Protein AF-A0A8J3WMC4-F1 (afdb_monomer)

Solvent-accessible surface area (backbone atoms only — not compara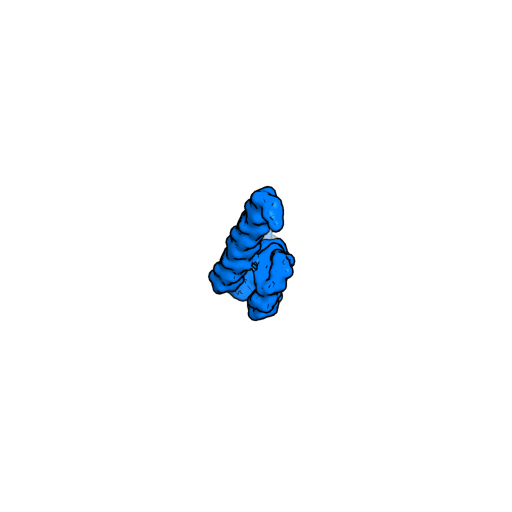ble to full-atom values): 5360 Å² total; per-residue (Å²): 131,55,74,68,55,51,52,51,52,52,52,51,52,53,50,50,52,49,42,35,50,52,37,52,52,48,58,68,72,49,54,62,76,32,29,60,63,65,60,75,65,52,62,68,40,39,69,41,81,81,58,17,18,54,47,39,70,71,63,30,58,34,83,52,71,73,67,76,64,72,72,72,73,73,77,74,77,56,76,73,61,62,65,73,70,57,81,81,131

Secondary structure (DSSP, 8-state):
--HHHHHHHHHHHHHHHHHHHHHHHHHHHS-GGGBSS-HHHHHHHHTSTTHHHHHIIIIIB-------------PPPPHHHHHHSSPP-

Sequence (89 aa):
MSPRQRGAVIALASIEFALTSAAAVDLWLRPQSGVRGHKALWWPVIFVQPVGPILYLLLGRHPGDTGTAPSPPAPEPAPAERRAVAPSP

Radius of gyration: 26.28 Å; Cα contacts (8 Å, |Δi|>4): 54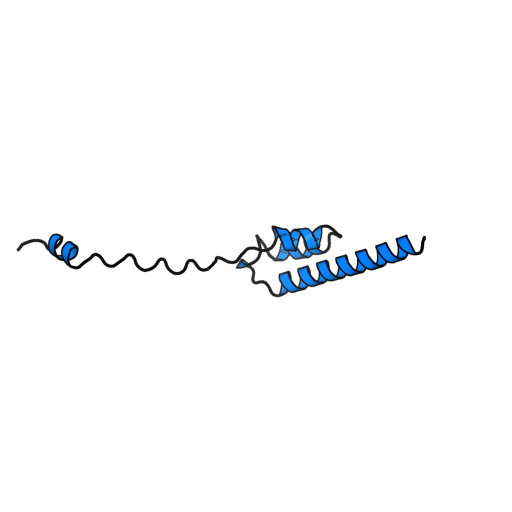; chains: 1; bounding box: 72×43×61 Å

Foldseek 3Di:
DDPVVVVVVVVVVVVQVVLLVVLVVCLVPDDCLQFDPGSVVLVVQSVPPPVNSVCCVVPGTDPRPPDPPPVPPDPDPPPVVVVVPDDDD

pLDDT: mean 83.92, std 12.62, range [53.88, 97.5]

Structure (mmCIF, N/CA/C/O backbone):
data_AF-A0A8J3WMC4-F1
#
_entry.id   AF-A0A8J3WMC4-F1
#
loop_
_atom_site.group_PDB
_atom_site.id
_atom_site.type_symbol
_atom_site.label_atom_id
_atom_site.label_alt_id
_atom_site.label_comp_id
_atom_site.label_asym_id
_atom_site.label_entity_id
_atom_site.label_seq_id
_atom_site.pdbx_PDB_ins_code
_atom_site.Cartn_x
_atom_site.Cartn_y
_atom_site.Cartn_z
_atom_site.occupancy
_atom_site.B_iso_or_equiv
_atom_site.auth_seq_id
_atom_site.auth_comp_id
_atom_site.auth_asym_id
_atom_site.auth_atom_id
_atom_site.pdbx_PDB_model_num
ATOM 1 N N . MET A 1 1 ? 18.286 -10.488 -22.241 1.00 61.50 1 MET A N 1
ATOM 2 C CA . MET A 1 1 ? 17.382 -9.349 -21.959 1.00 61.50 1 MET A CA 1
ATOM 3 C C . MET A 1 1 ? 17.921 -8.108 -22.634 1.00 61.50 1 MET A C 1
ATOM 5 O O . MET A 1 1 ? 19.114 -7.853 -22.521 1.00 61.50 1 MET A O 1
ATOM 9 N N . SER A 1 2 ? 17.071 -7.345 -23.319 1.00 92.31 2 SER A N 1
ATOM 10 C CA . SER A 1 2 ? 17.482 -6.039 -23.836 1.00 92.31 2 SER A CA 1
ATOM 11 C C . SER A 1 2 ? 17.678 -5.038 -22.684 1.00 92.31 2 SER A C 1
ATOM 13 O O . SER A 1 2 ? 17.032 -5.175 -21.639 1.00 92.31 2 SER A O 1
ATOM 15 N N . PRO A 1 3 ? 18.522 -4.003 -22.845 1.00 90.62 3 PRO A N 1
ATOM 16 C CA . PRO A 1 3 ? 18.691 -2.956 -21.834 1.00 90.62 3 PRO A CA 1
ATOM 17 C C . PRO A 1 3 ? 17.367 -2.301 -21.414 1.00 90.62 3 PRO A C 1
ATOM 19 O O . PRO A 1 3 ? 17.161 -2.024 -20.236 1.00 90.62 3 PRO A O 1
ATOM 22 N N . ARG A 1 4 ? 16.428 -2.139 -22.359 1.00 92.19 4 ARG A N 1
ATOM 23 C CA . ARG A 1 4 ? 15.077 -1.619 -22.091 1.00 92.19 4 ARG A CA 1
ATOM 24 C C . ARG A 1 4 ? 14.255 -2.554 -21.206 1.00 92.19 4 ARG A C 1
ATOM 26 O O . ARG A 1 4 ? 13.631 -2.093 -20.260 1.00 92.19 4 ARG A O 1
ATOM 33 N N . GLN A 1 5 ? 14.289 -3.860 -21.475 1.00 94.38 5 GLN A N 1
ATOM 34 C CA . GLN A 1 5 ? 13.604 -4.851 -20.636 1.00 94.38 5 GLN A CA 1
ATOM 35 C C . GLN A 1 5 ? 14.180 -4.878 -19.219 1.00 94.38 5 GLN A C 1
ATOM 37 O O . GLN A 1 5 ? 13.423 -4.908 -18.257 1.00 94.38 5 GLN A O 1
ATOM 42 N N . ARG A 1 6 ? 15.510 -4.803 -19.079 1.00 95.25 6 ARG A N 1
ATOM 43 C CA . ARG A 1 6 ? 16.159 -4.728 -17.763 1.00 95.25 6 ARG A CA 1
ATOM 44 C C . ARG A 1 6 ? 15.729 -3.478 -16.995 1.00 95.25 6 ARG A C 1
ATOM 46 O O . ARG A 1 6 ? 15.389 -3.584 -15.822 1.00 95.25 6 ARG A O 1
ATOM 53 N N . GLY A 1 7 ? 15.713 -2.318 -17.655 1.00 96.75 7 GLY A N 1
ATOM 54 C CA . GLY A 1 7 ? 15.247 -1.069 -17.050 1.00 96.75 7 GLY A CA 1
ATOM 55 C C . GLY A 1 7 ? 13.790 -1.150 -16.587 1.00 96.75 7 GLY A C 1
ATOM 56 O O . GLY A 1 7 ? 13.490 -0.767 -15.461 1.00 96.75 7 GLY A O 1
ATOM 57 N N . ALA A 1 8 ? 12.907 -1.721 -17.411 1.00 96.12 8 ALA A N 1
ATOM 58 C CA . ALA A 1 8 ? 11.499 -1.908 -17.063 1.00 96.12 8 ALA A CA 1
ATOM 59 C C . ALA A 1 8 ? 11.308 -2.834 -15.851 1.00 96.12 8 ALA A C 1
ATOM 61 O O . ALA A 1 8 ? 10.527 -2.518 -14.960 1.00 96.12 8 ALA A O 1
ATOM 62 N N . VAL A 1 9 ? 12.051 -3.945 -15.785 1.00 96.19 9 VAL A N 1
ATOM 63 C CA . VAL A 1 9 ? 12.003 -4.871 -14.642 1.00 96.19 9 VAL A CA 1
ATOM 64 C C . VAL A 1 9 ? 12.461 -4.184 -13.358 1.00 96.19 9 VAL A C 1
ATOM 66 O O . VAL A 1 9 ? 11.803 -4.325 -12.334 1.00 96.19 9 VAL A O 1
ATOM 69 N N . ILE A 1 10 ? 13.552 -3.413 -13.411 1.00 97.19 10 ILE A N 1
ATOM 70 C CA . ILE A 1 10 ? 14.047 -2.666 -12.246 1.00 97.19 10 ILE A CA 1
ATOM 71 C C . ILE A 1 10 ? 12.997 -1.653 -11.781 1.00 97.19 10 ILE A C 1
ATOM 73 O O . ILE A 1 10 ? 12.672 -1.621 -10.599 1.00 97.19 10 ILE A O 1
ATOM 77 N N . ALA A 1 11 ? 12.427 -0.874 -12.703 1.00 97.00 11 ALA A N 1
ATOM 78 C CA . ALA A 1 11 ? 11.408 0.116 -12.372 1.00 97.00 11 ALA A CA 1
ATOM 79 C C . ALA A 1 11 ? 10.164 -0.529 -11.740 1.00 97.00 11 ALA A C 1
ATOM 81 O O . ALA A 1 11 ? 9.697 -0.067 -10.700 1.00 97.00 11 ALA A O 1
ATOM 82 N N . LEU A 1 12 ? 9.661 -1.621 -12.325 1.00 95.00 12 LEU A N 1
ATOM 83 C CA . LEU A 1 12 ? 8.497 -2.332 -11.800 1.00 95.00 12 LEU A CA 1
ATOM 84 C C . LEU A 1 12 ? 8.779 -2.935 -10.419 1.00 95.00 12 LEU A C 1
ATOM 86 O O . LEU A 1 12 ? 7.956 -2.797 -9.521 1.00 95.00 12 LEU A O 1
ATOM 90 N N . ALA A 1 13 ? 9.956 -3.533 -10.223 1.00 95.00 13 ALA A N 1
ATOM 91 C CA . ALA A 1 13 ? 10.363 -4.066 -8.927 1.00 95.00 13 ALA A CA 1
ATOM 92 C C . ALA A 1 13 ? 10.464 -2.965 -7.859 1.00 95.00 13 ALA A C 1
ATOM 94 O O . ALA A 1 13 ? 10.023 -3.164 -6.730 1.00 95.00 13 ALA A O 1
ATOM 95 N N . SER A 1 14 ? 10.998 -1.788 -8.204 1.00 97.50 14 SER A N 1
ATOM 96 C CA . SER A 1 14 ? 11.051 -0.645 -7.287 1.00 97.50 14 SER A CA 1
ATOM 97 C C . SER A 1 14 ? 9.659 -0.128 -6.920 1.00 97.50 14 SER A C 1
ATOM 99 O O . SER A 1 14 ? 9.411 0.157 -5.749 1.00 97.50 14 SER A O 1
ATOM 101 N N . ILE A 1 15 ? 8.748 -0.034 -7.895 1.00 96.44 15 ILE A N 1
ATOM 102 C CA . ILE A 1 15 ? 7.352 0.363 -7.660 1.00 96.44 15 ILE A CA 1
ATOM 103 C C . ILE A 1 15 ? 6.671 -0.635 -6.725 1.00 96.44 15 ILE A C 1
ATOM 105 O O . ILE A 1 15 ? 6.077 -0.233 -5.729 1.00 96.44 15 ILE A O 1
ATOM 109 N N . GLU A 1 16 ? 6.791 -1.928 -7.010 1.00 94.12 16 GLU A N 1
ATOM 110 C CA . GLU A 1 16 ? 6.166 -2.979 -6.212 1.00 94.12 16 GLU A CA 1
ATOM 111 C C . GLU A 1 16 ? 6.704 -3.003 -4.776 1.00 94.12 16 GLU A C 1
ATOM 113 O O . GLU A 1 16 ? 5.943 -3.101 -3.810 1.00 94.12 16 GLU A O 1
ATOM 118 N N . PHE A 1 17 ? 8.019 -2.838 -4.618 1.00 95.75 17 PHE A N 1
ATOM 119 C CA . PHE A 1 17 ? 8.653 -2.757 -3.308 1.00 95.75 17 PHE A CA 1
ATOM 120 C C . PHE A 1 17 ? 8.144 -1.553 -2.506 1.00 95.75 17 PHE A C 1
ATOM 122 O O . PHE A 1 17 ? 7.844 -1.679 -1.316 1.00 95.75 17 PHE A O 1
ATOM 129 N N . ALA A 1 18 ? 7.995 -0.396 -3.158 1.00 96.31 18 ALA A N 1
ATOM 130 C CA . ALA A 1 18 ? 7.427 0.797 -2.543 1.00 96.31 18 ALA A CA 1
ATOM 131 C C . ALA A 1 18 ? 5.952 0.596 -2.159 1.00 96.31 18 ALA A C 1
ATOM 133 O O . ALA A 1 18 ? 5.572 0.931 -1.039 1.00 96.31 18 ALA A O 1
ATOM 134 N N . LEU A 1 19 ? 5.136 0.004 -3.038 1.00 94.62 19 LEU A N 1
ATOM 135 C CA . LEU A 1 19 ? 3.724 -0.296 -2.774 1.00 94.62 19 LEU A CA 1
ATOM 136 C C . LEU A 1 19 ? 3.557 -1.259 -1.599 1.00 94.62 19 LEU A C 1
ATOM 138 O O . LEU A 1 19 ? 2.766 -0.993 -0.696 1.00 94.62 19 LEU A O 1
ATOM 142 N N . THR A 1 20 ? 4.325 -2.347 -1.583 1.00 94.62 20 THR A N 1
ATOM 143 C CA . THR A 1 20 ? 4.285 -3.352 -0.515 1.00 94.62 20 THR A CA 1
ATOM 144 C C . THR A 1 20 ? 4.720 -2.747 0.816 1.00 94.62 20 THR A C 1
ATOM 146 O O . THR A 1 20 ? 4.042 -2.926 1.827 1.00 94.62 20 THR A O 1
ATOM 149 N N . SER A 1 21 ? 5.801 -1.962 0.818 1.00 96.31 21 SER A N 1
ATOM 150 C CA . SER A 1 21 ? 6.287 -1.279 2.022 1.00 96.31 21 SER A CA 1
ATOM 151 C C . SER A 1 21 ? 5.270 -0.262 2.542 1.00 96.31 21 SER A C 1
ATOM 153 O O . SER A 1 21 ? 4.972 -0.240 3.734 1.00 96.31 21 SER A O 1
ATOM 155 N N . ALA A 1 22 ? 4.683 0.545 1.653 1.00 94.94 22 ALA A N 1
ATOM 156 C CA . ALA A 1 22 ? 3.650 1.509 2.014 1.00 94.94 22 ALA A CA 1
ATOM 157 C C . ALA A 1 22 ? 2.398 0.819 2.574 1.00 94.94 22 ALA A C 1
ATOM 159 O O . ALA A 1 22 ? 1.866 1.260 3.590 1.00 94.94 22 ALA A O 1
ATOM 160 N N . ALA A 1 23 ? 1.955 -0.282 1.959 1.00 94.19 23 ALA A N 1
ATOM 161 C CA . ALA A 1 23 ? 0.825 -1.071 2.438 1.00 94.19 23 ALA A CA 1
ATOM 162 C C . ALA A 1 23 ? 1.102 -1.693 3.815 1.00 94.19 23 ALA A C 1
ATOM 164 O O . ALA A 1 23 ? 0.241 -1.632 4.689 1.00 94.19 23 ALA A O 1
ATOM 165 N N . ALA A 1 24 ? 2.303 -2.233 4.042 1.00 93.81 24 ALA A N 1
ATOM 166 C CA . ALA A 1 24 ? 2.695 -2.801 5.329 1.00 93.81 24 ALA A CA 1
ATOM 167 C C . ALA A 1 24 ? 2.760 -1.740 6.438 1.00 93.81 24 ALA A C 1
ATOM 169 O O . ALA A 1 24 ? 2.229 -1.960 7.525 1.00 93.81 24 ALA A O 1
ATOM 170 N N . VAL A 1 25 ? 3.368 -0.579 6.166 1.00 95.88 25 VAL A N 1
ATOM 171 C CA . VAL A 1 25 ? 3.451 0.538 7.123 1.00 95.88 25 VAL A CA 1
ATOM 172 C C . VAL A 1 25 ? 2.065 1.108 7.422 1.00 95.88 25 VAL A C 1
ATOM 174 O O . VAL A 1 25 ? 1.730 1.302 8.590 1.00 95.88 25 VAL A O 1
ATOM 177 N N . ASP A 1 26 ? 1.238 1.335 6.397 1.00 92.50 26 ASP A N 1
ATOM 178 C CA . ASP A 1 26 ? -0.136 1.807 6.583 1.00 92.50 26 ASP A CA 1
ATOM 179 C C . ASP A 1 26 ? -0.947 0.792 7.395 1.00 92.50 26 ASP A C 1
ATOM 181 O O . ASP A 1 26 ? -1.553 1.173 8.391 1.00 92.50 26 ASP A O 1
ATOM 185 N N . LEU A 1 27 ? -0.890 -0.502 7.062 1.00 91.44 27 LEU A N 1
ATOM 186 C CA . LEU A 1 27 ? -1.578 -1.545 7.822 1.00 91.44 27 LEU A CA 1
ATOM 187 C C . LEU A 1 27 ? -1.083 -1.611 9.266 1.00 91.44 27 LEU A C 1
ATOM 189 O O . LEU A 1 27 ? -1.895 -1.730 10.179 1.00 91.44 27 LEU A O 1
ATOM 193 N N . TRP A 1 28 ? 0.223 -1.508 9.504 1.00 93.81 28 TRP A N 1
ATOM 194 C CA . TRP A 1 28 ? 0.784 -1.522 10.852 1.00 93.81 28 TRP A CA 1
ATOM 195 C C . TRP A 1 28 ? 0.241 -0.364 11.690 1.00 93.81 28 TRP A C 1
ATOM 197 O O . TRP A 1 28 ? -0.332 -0.603 12.757 1.00 93.81 28 TRP A O 1
ATOM 207 N N . LEU A 1 29 ? 0.392 0.868 11.196 1.00 92.75 29 LEU A N 1
ATOM 208 C CA . LEU A 1 29 ? 0.065 2.096 11.923 1.00 92.75 29 LEU A CA 1
ATOM 209 C C . LEU A 1 29 ? -1.443 2.337 12.048 1.00 92.75 29 LEU A C 1
ATOM 211 O O . LEU A 1 29 ? -1.889 2.967 13.005 1.00 92.75 29 LEU A O 1
ATOM 215 N N . ARG A 1 30 ? -2.244 1.840 11.102 1.00 86.88 30 ARG A N 1
ATOM 216 C CA . ARG A 1 30 ? -3.685 2.088 11.068 1.00 86.88 30 ARG A CA 1
ATOM 217 C C . ARG A 1 30 ? -4.409 1.284 12.162 1.00 86.88 30 ARG A C 1
ATOM 219 O O . ARG A 1 30 ? -4.230 0.062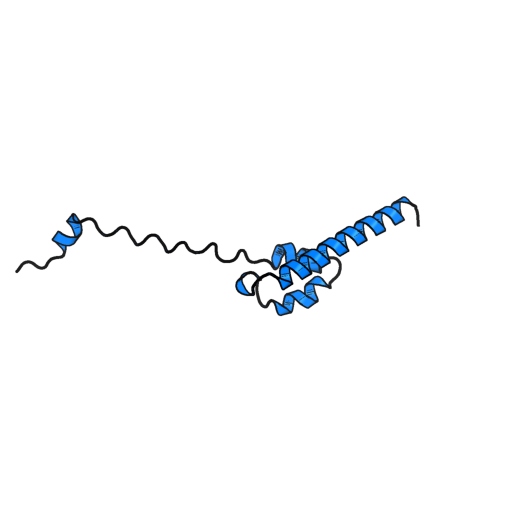 12.252 1.00 86.88 30 ARG A O 1
ATOM 226 N N . PRO A 1 31 ? -5.235 1.929 13.005 1.00 86.25 31 PRO A N 1
ATOM 227 C CA . PRO A 1 31 ? -6.054 1.236 13.998 1.00 86.25 31 PRO A CA 1
ATOM 228 C C . PRO A 1 31 ? -7.117 0.361 13.320 1.00 86.25 31 PRO A C 1
ATOM 230 O O . PRO A 1 31 ? -7.457 0.572 12.156 1.00 86.25 31 PRO A O 1
ATOM 233 N N . GLN A 1 32 ? -7.662 -0.623 14.045 1.00 84.19 32 GLN A N 1
ATOM 234 C CA . GLN A 1 32 ? -8.607 -1.600 13.481 1.00 84.19 32 GLN A CA 1
ATOM 235 C C . GLN A 1 32 ? -9.870 -0.947 12.896 1.00 84.19 32 GLN A C 1
ATOM 237 O O . GLN A 1 32 ? -10.351 -1.406 11.866 1.00 84.19 32 GLN A O 1
ATOM 242 N N . SER A 1 33 ? -10.362 0.145 13.490 1.00 83.69 33 SER A N 1
ATOM 243 C CA . SER A 1 33 ? -11.510 0.912 12.978 1.00 83.69 33 SER A CA 1
ATOM 244 C C . SER A 1 33 ? -11.252 1.563 11.616 1.00 83.69 33 SER A C 1
ATOM 246 O O . SER A 1 33 ? -12.178 1.790 10.846 1.00 83.69 33 SER A O 1
ATOM 248 N N . GLY A 1 34 ? -9.986 1.830 11.286 1.00 85.31 34 GLY A N 1
ATOM 249 C CA . GLY A 1 34 ? -9.587 2.405 10.007 1.00 85.31 34 GLY A CA 1
ATOM 250 C C . GLY A 1 34 ? -9.422 1.377 8.889 1.00 85.31 34 GLY A C 1
ATOM 251 O O . GLY A 1 34 ? -9.105 1.773 7.770 1.00 85.31 34 GLY A O 1
ATOM 252 N N 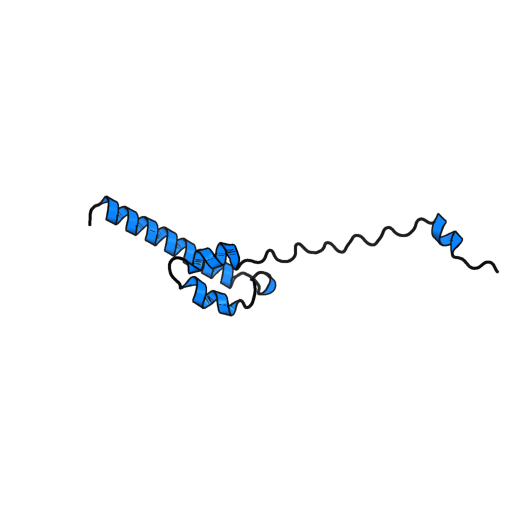. VAL A 1 35 ? -9.595 0.079 9.154 1.00 89.56 35 VAL A N 1
ATOM 253 C CA . VAL A 1 35 ? -9.413 -1.004 8.175 1.00 89.56 35 VAL A CA 1
ATOM 254 C C . VAL A 1 35 ? -10.755 -1.678 7.906 1.00 89.56 35 VAL A C 1
ATOM 256 O O . VAL A 1 35 ? -11.512 -1.984 8.821 1.00 89.56 35 VAL A O 1
ATOM 259 N N . ARG A 1 36 ? -11.066 -1.936 6.634 1.00 85.94 36 ARG A N 1
ATOM 260 C CA . ARG A 1 36 ? -12.297 -2.635 6.248 1.00 85.94 36 ARG A CA 1
ATOM 261 C C . ARG A 1 36 ? -12.187 -4.111 6.634 1.00 85.94 36 ARG A C 1
ATOM 263 O O . ARG A 1 36 ? -11.465 -4.875 5.996 1.00 85.94 36 ARG A O 1
ATOM 270 N N . GLY A 1 37 ? -12.921 -4.505 7.673 1.00 86.38 37 GLY A N 1
ATOM 271 C CA . GLY A 1 37 ? -12.942 -5.874 8.193 1.00 86.38 37 GLY A CA 1
ATOM 272 C C . GLY A 1 37 ? -11.785 -6.186 9.149 1.00 86.38 37 GLY A C 1
ATOM 273 O O . GLY A 1 37 ? -11.200 -5.302 9.772 1.00 86.38 37 GLY A O 1
ATOM 274 N N . HIS A 1 38 ? -11.454 -7.471 9.300 1.00 87.69 38 HIS A N 1
ATOM 275 C CA . HIS A 1 38 ? -10.400 -7.899 10.221 1.00 87.69 38 HIS A CA 1
ATOM 276 C C . HIS A 1 38 ? -9.012 -7.524 9.691 1.00 87.69 38 HIS A C 1
ATOM 278 O O . HIS A 1 38 ? -8.553 -8.066 8.688 1.00 87.69 38 HIS A O 1
ATOM 284 N N . LYS A 1 39 ? -8.303 -6.660 10.429 1.00 87.94 39 LYS A N 1
ATOM 285 C CA . LYS A 1 39 ? -6.925 -6.222 10.139 1.00 87.94 39 LYS A CA 1
ATOM 286 C C . LYS A 1 39 ? -5.971 -7.385 9.822 1.00 87.94 39 LYS A C 1
ATOM 288 O O . LYS A 1 39 ? -5.149 -7.279 8.919 1.00 87.94 39 LYS A O 1
ATOM 293 N N . ALA A 1 40 ? -6.115 -8.512 10.521 1.00 91.06 40 ALA A N 1
ATOM 294 C CA . ALA A 1 40 ? -5.289 -9.703 10.320 1.00 91.06 40 ALA A CA 1
ATOM 295 C C . ALA A 1 40 ? -5.430 -10.334 8.921 1.00 91.06 40 ALA A C 1
ATOM 297 O O . ALA A 1 40 ? -4.461 -10.887 8.415 1.00 91.06 40 ALA A O 1
ATOM 298 N N . LEU A 1 41 ? -6.597 -10.219 8.274 1.00 92.75 41 LEU A N 1
ATOM 299 C CA . LEU A 1 41 ? -6.823 -10.781 6.936 1.00 92.75 41 LEU A CA 1
ATOM 300 C C . LEU A 1 41 ? -6.072 -10.015 5.846 1.00 92.75 41 LEU A C 1
ATOM 302 O O . LEU A 1 41 ? -5.774 -10.580 4.799 1.00 92.75 41 LEU A O 1
ATOM 306 N N . TRP A 1 42 ? -5.730 -8.751 6.089 1.00 92.62 42 TRP A N 1
ATOM 307 C CA . TRP A 1 42 ? -5.014 -7.934 5.113 1.00 92.62 42 TRP A CA 1
ATOM 308 C C . TRP A 1 42 ? -3.512 -8.225 5.065 1.00 92.62 42 TRP A C 1
ATOM 310 O O . TRP A 1 42 ? -2.897 -8.017 4.023 1.00 92.62 42 TRP A O 1
ATOM 320 N N . TRP A 1 43 ? -2.932 -8.782 6.134 1.00 93.62 43 TRP A N 1
ATOM 321 C CA . TRP A 1 43 ? -1.523 -9.189 6.163 1.00 93.62 43 TRP A CA 1
ATOM 322 C C . TRP A 1 43 ? -1.152 -10.207 5.078 1.00 93.62 43 TRP A C 1
ATOM 324 O O . TRP A 1 43 ? -0.221 -9.931 4.333 1.00 93.62 43 TRP A O 1
ATOM 334 N N . PRO A 1 44 ? -1.843 -11.351 4.913 1.00 94.31 44 PRO A N 1
ATOM 335 C CA . PRO A 1 44 ? -1.532 -12.265 3.815 1.00 94.31 44 PRO A CA 1
ATOM 336 C C . PRO A 1 44 ? -1.858 -11.661 2.442 1.00 94.31 44 PRO A C 1
ATOM 338 O O . PRO A 1 44 ? -1.161 -11.948 1.472 1.00 94.31 44 PRO A O 1
ATOM 341 N N . VAL A 1 45 ? -2.873 -10.792 2.350 1.00 92.88 45 VAL A N 1
ATOM 342 C CA . VAL A 1 45 ? -3.283 -10.167 1.082 1.00 92.88 45 VAL A CA 1
ATOM 343 C C . VAL A 1 45 ? -2.179 -9.283 0.510 1.00 92.88 45 VAL A C 1
ATOM 345 O O . VAL A 1 45 ? -1.908 -9.394 -0.680 1.00 92.88 45 VAL A O 1
ATOM 348 N N . ILE A 1 46 ? -1.493 -8.462 1.316 1.00 91.19 46 ILE A N 1
ATOM 349 C CA . ILE A 1 46 ? -0.431 -7.569 0.810 1.00 91.19 46 ILE A CA 1
ATOM 350 C C . ILE A 1 46 ? 0.781 -8.316 0.221 1.00 91.19 46 ILE A C 1
ATOM 352 O O . ILE A 1 46 ? 1.540 -7.723 -0.537 1.00 91.19 46 ILE A O 1
ATOM 356 N N . PHE A 1 47 ? 0.943 -9.617 0.490 1.00 91.31 47 PHE A N 1
ATOM 357 C CA . PHE A 1 47 ? 2.008 -10.441 -0.101 1.00 91.31 47 PHE A CA 1
ATOM 358 C C . PHE A 1 47 ? 1.611 -11.123 -1.419 1.00 91.31 47 PHE A C 1
ATOM 360 O O . PHE A 1 47 ? 2.443 -11.775 -2.048 1.00 91.31 47 PHE A O 1
ATOM 367 N N . VAL A 1 48 ? 0.367 -10.964 -1.881 1.00 92.12 48 VAL A N 1
ATOM 368 C CA . VAL A 1 48 ? -0.082 -11.492 -3.178 1.00 92.12 48 VAL A CA 1
ATOM 369 C C . VAL A 1 48 ? 0.391 -10.558 -4.292 1.00 92.12 48 VAL A C 1
ATOM 371 O O . VAL A 1 48 ? -0.299 -9.620 -4.669 1.00 92.12 48 VAL A O 1
ATOM 374 N N . GLN A 1 49 ? 1.597 -10.770 -4.806 1.00 89.62 49 GLN A N 1
ATOM 375 C CA . GLN A 1 49 ? 2.215 -9.857 -5.772 1.00 89.62 49 GLN A CA 1
ATOM 376 C C . GLN A 1 49 ? 1.592 -9.982 -7.178 1.00 89.62 49 GLN A C 1
ATOM 378 O O . GLN A 1 49 ? 1.352 -11.104 -7.634 1.00 89.62 49 GLN A O 1
ATOM 383 N N . PRO A 1 50 ? 1.366 -8.872 -7.911 1.00 84.25 50 PRO A N 1
ATOM 384 C CA . PRO A 1 50 ? 1.466 -7.462 -7.489 1.00 84.25 50 PRO A CA 1
ATOM 385 C C . PRO A 1 50 ? 0.140 -6.879 -6.950 1.00 84.25 50 PRO A C 1
ATOM 387 O O . PRO A 1 50 ? 0.020 -5.703 -6.620 1.00 84.25 50 PRO A O 1
ATOM 390 N N . VAL A 1 51 ? -0.925 -7.684 -6.938 1.00 91.81 51 VAL A N 1
ATOM 391 C CA . VAL A 1 51 ? -2.305 -7.202 -6.753 1.00 91.81 51 VAL A CA 1
ATOM 392 C C . VAL A 1 51 ? -2.603 -6.833 -5.295 1.00 91.81 51 VAL A C 1
ATOM 394 O O . VAL A 1 51 ? -3.409 -5.948 -5.021 1.00 91.81 51 VAL A O 1
ATOM 397 N N . GLY A 1 52 ? -1.942 -7.490 -4.354 1.00 91.38 52 GLY A N 1
ATOM 398 C CA . GLY A 1 52 ? -2.157 -7.419 -2.916 1.00 91.38 52 GLY A CA 1
ATOM 399 C C . GLY A 1 52 ? -2.024 -6.022 -2.316 1.00 91.38 52 GLY A C 1
ATOM 400 O O . GLY A 1 52 ? -2.999 -5.518 -1.748 1.00 91.38 52 GLY A O 1
ATOM 401 N N . PRO A 1 53 ? -0.855 -5.365 -2.449 1.00 90.06 53 PRO A N 1
ATOM 402 C CA . PRO A 1 53 ? -0.644 -4.013 -1.936 1.00 90.06 53 PRO A CA 1
ATOM 403 C C . PRO A 1 53 ? -1.631 -3.008 -2.534 1.00 90.06 53 PRO A C 1
ATOM 405 O O . PRO A 1 53 ? -2.189 -2.175 -1.819 1.00 90.06 53 PRO A O 1
ATOM 408 N N . ILE A 1 54 ? -1.901 -3.126 -3.839 1.00 92.50 54 ILE A N 1
ATOM 409 C CA . ILE A 1 54 ? -2.850 -2.271 -4.559 1.00 92.50 54 ILE A CA 1
ATOM 410 C C . ILE A 1 54 ? -4.262 -2.457 -3.992 1.00 92.50 54 ILE A C 1
ATOM 412 O O . ILE A 1 54 ? -4.938 -1.477 -3.672 1.00 92.50 54 ILE A O 1
ATOM 416 N N . LEU A 1 55 ? -4.700 -3.706 -3.811 1.00 93.19 55 LEU A N 1
ATOM 417 C CA . LEU A 1 55 ? -6.023 -4.028 -3.285 1.00 93.19 55 LEU A CA 1
ATOM 418 C C . LEU A 1 55 ? -6.208 -3.488 -1.863 1.00 93.19 55 LEU A C 1
ATOM 420 O O . LEU A 1 55 ? -7.259 -2.930 -1.556 1.00 93.19 55 LEU A O 1
ATOM 424 N N . TYR A 1 56 ? -5.187 -3.587 -1.011 1.00 91.31 56 TYR A N 1
ATOM 425 C CA . TYR A 1 56 ? -5.233 -3.013 0.332 1.00 91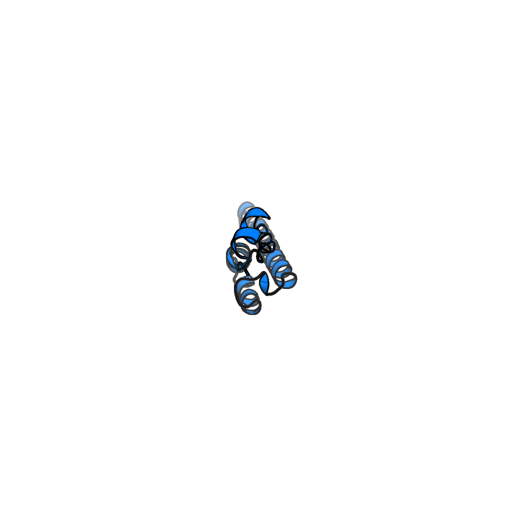.31 56 TYR A CA 1
ATOM 426 C C . TYR A 1 56 ? -5.331 -1.480 0.305 1.00 91.31 56 TYR A C 1
ATOM 428 O O . TYR A 1 56 ? -6.219 -0.901 0.935 1.00 91.31 56 TYR A O 1
ATOM 436 N N . LEU A 1 57 ? -4.460 -0.810 -0.456 1.00 89.06 57 LEU A N 1
ATOM 437 C CA . LEU A 1 57 ? -4.432 0.653 -0.518 1.00 89.06 57 LEU A CA 1
ATOM 438 C C . LEU A 1 57 ? -5.721 1.235 -1.119 1.00 89.06 57 LEU A C 1
ATOM 440 O O . LEU A 1 57 ? -6.141 2.327 -0.727 1.00 89.06 57 LEU A O 1
ATOM 444 N N . LEU A 1 58 ? -6.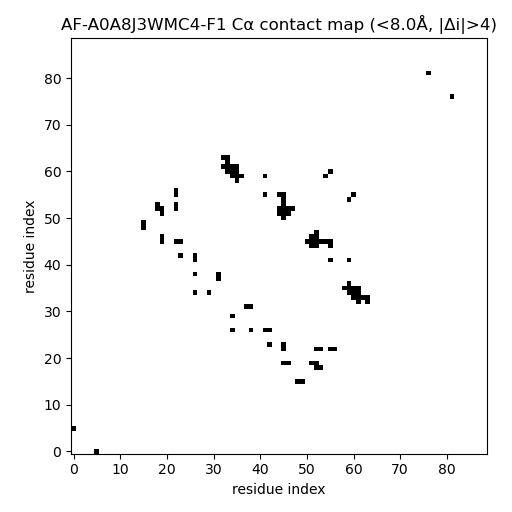375 0.526 -2.040 1.00 92.06 58 LEU A N 1
ATOM 445 C CA . LEU A 1 58 ? -7.619 0.987 -2.656 1.00 92.06 58 LEU A CA 1
ATOM 446 C C . LEU A 1 58 ? -8.872 0.569 -1.871 1.00 92.06 58 LEU A C 1
ATOM 448 O O . LEU A 1 58 ? -9.763 1.391 -1.676 1.00 92.06 58 LEU A O 1
ATOM 452 N N . LEU A 1 59 ? -8.962 -0.689 -1.425 1.00 90.19 59 LEU A N 1
ATOM 453 C CA . LEU A 1 59 ? -10.188 -1.265 -0.855 1.00 90.19 59 LEU A CA 1
ATOM 454 C C . LEU A 1 59 ? -10.086 -1.609 0.632 1.00 90.19 59 LEU A C 1
ATOM 456 O O . LEU A 1 59 ? -11.131 -1.755 1.258 1.00 90.19 59 LEU A O 1
ATOM 460 N N . GLY A 1 60 ? -8.889 -1.757 1.198 1.00 85.12 60 GLY A N 1
ATOM 461 C CA . GLY A 1 60 ? -8.691 -2.139 2.600 1.00 85.12 60 GLY A CA 1
ATOM 462 C C . GLY A 1 60 ? -8.778 -0.978 3.583 1.00 85.12 60 GLY A C 1
ATOM 463 O O . GLY A 1 60 ? -9.080 -1.187 4.757 1.00 85.12 60 GLY A O 1
ATOM 464 N N . ARG A 1 61 ? -8.587 0.259 3.116 1.00 88.50 61 ARG A N 1
ATOM 465 C CA . ARG A 1 61 ? -8.705 1.457 3.955 1.00 88.50 61 ARG A CA 1
ATOM 466 C C . ARG A 1 61 ? -10.174 1.827 4.159 1.00 88.50 61 ARG A C 1
ATOM 468 O O . ARG A 1 61 ? -10.933 1.975 3.203 1.00 88.50 61 ARG A O 1
ATOM 475 N N . HIS A 1 62 ? -10.569 1.997 5.413 1.00 83.00 62 HIS A N 1
ATOM 476 C CA . HIS A 1 62 ? -11.806 2.662 5.788 1.00 83.00 62 HIS A CA 1
ATOM 477 C C . HIS A 1 62 ? -11.460 4.127 6.090 1.00 83.00 62 HIS A C 1
ATOM 479 O O . HIS A 1 62 ? -10.521 4.379 6.856 1.00 83.00 62 HIS A O 1
ATOM 485 N N . PRO A 1 63 ? -12.159 5.109 5.495 1.00 68.75 63 PRO A N 1
ATOM 486 C CA . PRO A 1 63 ? -12.223 6.429 6.094 1.00 68.75 63 PRO A CA 1
ATOM 487 C C . PRO A 1 63 ? -12.856 6.185 7.457 1.00 68.75 63 PRO A C 1
ATOM 489 O O . PRO A 1 63 ? -14.035 5.848 7.513 1.00 68.75 63 PRO A O 1
ATOM 492 N N . GLY A 1 64 ? -12.047 6.229 8.519 1.00 67.25 64 GLY A N 1
ATOM 493 C CA . GLY A 1 64 ? -12.587 6.261 9.868 1.00 67.25 64 GLY A CA 1
ATOM 494 C C . GLY A 1 64 ? -13.625 7.363 9.853 1.00 67.25 64 GLY A C 1
ATOM 495 O O . GLY A 1 64 ? -13.290 8.479 9.441 1.00 67.25 64 GLY A O 1
ATOM 496 N N . ASP A 1 65 ? -14.876 6.961 10.085 1.00 58.03 65 ASP A N 1
ATOM 497 C CA . ASP A 1 65 ? -15.925 7.769 10.670 1.00 58.03 65 ASP A CA 1
ATOM 498 C C . ASP A 1 65 ? -15.449 9.203 10.823 1.00 58.03 65 ASP A C 1
ATOM 500 O O . ASP A 1 65 ? -14.783 9.566 11.791 1.00 58.03 65 ASP A O 1
ATOM 504 N N . THR A 1 66 ? -15.701 9.997 9.774 1.00 55.81 66 THR A N 1
ATOM 505 C CA . THR A 1 66 ? -15.665 11.450 9.882 1.00 55.81 66 THR A CA 1
ATOM 506 C C . THR A 1 66 ? -16.551 11.684 11.069 1.00 55.81 66 THR A C 1
ATOM 508 O O . THR A 1 66 ? -17.746 11.405 10.934 1.00 55.81 66 THR A O 1
ATOM 511 N N . GLY A 1 67 ? -15.936 11.961 12.231 1.00 56.03 67 GLY A N 1
ATOM 512 C CA . GLY A 1 67 ? -16.626 11.902 13.507 1.00 56.03 67 GLY A CA 1
ATOM 513 C C . GLY A 1 67 ? -17.951 12.560 13.250 1.00 56.03 67 GLY A C 1
ATOM 514 O O . GLY A 1 67 ? -17.953 13.663 12.694 1.00 56.03 67 GLY A O 1
ATOM 515 N N . THR A 1 68 ? -19.049 11.823 13.442 1.00 53.88 68 THR A N 1
ATOM 516 C CA . THR A 1 68 ? -20.362 12.440 13.465 1.00 53.88 68 THR A CA 1
ATOM 517 C C . THR A 1 68 ? -20.167 13.547 14.474 1.00 53.88 68 THR A C 1
ATOM 519 O O . THR A 1 68 ? -20.114 13.272 15.671 1.00 53.88 68 THR A O 1
ATOM 522 N N . ALA A 1 69 ? -19.872 14.760 13.988 1.00 61.09 69 ALA A N 1
ATOM 523 C CA . ALA A 1 69 ? -19.775 15.931 14.819 1.00 61.09 69 ALA A CA 1
ATOM 524 C C . ALA A 1 69 ? -21.097 15.843 15.556 1.00 61.09 69 ALA A C 1
ATOM 526 O O . ALA A 1 69 ? -22.107 15.694 14.850 1.00 61.09 69 ALA A O 1
ATOM 527 N N . PRO A 1 70 ? -21.077 15.707 16.899 1.00 68.00 70 PRO A N 1
ATOM 528 C CA . PRO A 1 70 ? -22.278 15.398 17.657 1.00 68.00 70 PRO A CA 1
ATOM 529 C C . PRO A 1 70 ? -23.343 16.301 17.079 1.00 68.00 70 PRO A C 1
ATOM 531 O O . PRO A 1 70 ? -23.088 17.509 17.018 1.00 68.00 70 PRO A O 1
ATOM 534 N N . SER A 1 71 ? -24.389 15.704 16.476 1.00 66.25 71 SER A N 1
ATOM 535 C CA . SER A 1 71 ? -25.382 16.470 15.722 1.00 66.25 71 SER A CA 1
ATOM 536 C C . SER A 1 71 ? -25.669 17.693 16.571 1.00 66.25 71 SER A C 1
ATOM 538 O O . SER A 1 71 ? -25.944 17.480 17.759 1.00 66.25 71 SER A O 1
ATOM 540 N N . PRO A 1 72 ? -25.444 18.924 16.055 1.00 74.75 72 PRO A N 1
ATOM 541 C CA . PRO A 1 72 ? -25.522 20.114 16.887 1.00 74.75 72 PRO A CA 1
ATOM 542 C C . PRO A 1 72 ? -26.810 19.979 17.687 1.00 74.75 72 PRO A C 1
ATOM 544 O O . PRO A 1 72 ? -27.824 19.626 17.068 1.00 74.75 72 PRO A O 1
ATOM 547 N N . PRO A 1 73 ? -26.744 20.077 19.032 1.00 75.19 73 PRO A N 1
ATOM 548 C CA . PRO A 1 73 ? -27.886 19.773 19.880 1.00 75.19 73 PRO A CA 1
ATOM 549 C C . PRO A 1 73 ? -29.083 20.476 19.264 1.00 75.19 73 PRO A C 1
ATOM 551 O O . PRO A 1 73 ? -28.960 21.655 18.914 1.00 75.19 73 PRO A O 1
ATOM 554 N N . ALA A 1 74 ? -30.151 19.710 19.001 1.00 75.94 74 ALA A N 1
ATOM 555 C CA . ALA A 1 74 ? -31.321 20.206 18.286 1.00 75.94 74 ALA A CA 1
ATOM 556 C C . ALA A 1 74 ? -31.634 21.613 18.809 1.00 75.94 74 ALA A C 1
ATOM 558 O O . ALA A 1 74 ? -31.621 21.774 20.035 1.00 75.94 74 ALA A O 1
ATOM 559 N N . PRO A 1 75 ? -31.798 22.622 17.927 1.00 80.31 75 PRO A N 1
ATOM 560 C CA . PRO A 1 75 ? -31.929 24.006 18.354 1.00 80.31 75 PRO A CA 1
ATOM 561 C C . PRO A 1 75 ? -32.973 24.049 19.459 1.00 80.31 75 PRO A C 1
ATOM 563 O O . PRO A 1 75 ? -34.103 23.602 19.260 1.00 80.31 75 PRO A O 1
ATOM 566 N N . GLU A 1 76 ? -32.539 24.469 20.648 1.00 76.31 76 GLU A N 1
ATOM 567 C CA . GLU A 1 76 ? -33.390 24.513 21.827 1.00 76.31 76 GLU A CA 1
ATOM 568 C C . GLU A 1 76 ? -34.691 25.225 21.422 1.00 76.31 76 GLU A C 1
ATOM 570 O O . GLU A 1 76 ? -34.605 26.324 20.859 1.00 76.31 76 GLU A O 1
ATOM 575 N N . PRO A 1 77 ? -35.881 24.629 21.637 1.00 74.62 77 PRO A N 1
ATOM 576 C CA . PRO A 1 77 ? -37.118 25.217 21.149 1.00 74.62 77 PRO A CA 1
ATOM 577 C C . PRO A 1 77 ? -37.235 26.638 21.692 1.00 74.62 77 PRO A C 1
ATOM 579 O O . PRO A 1 77 ? -36.976 26.898 22.881 1.00 74.62 77 PRO A O 1
ATOM 582 N N . ALA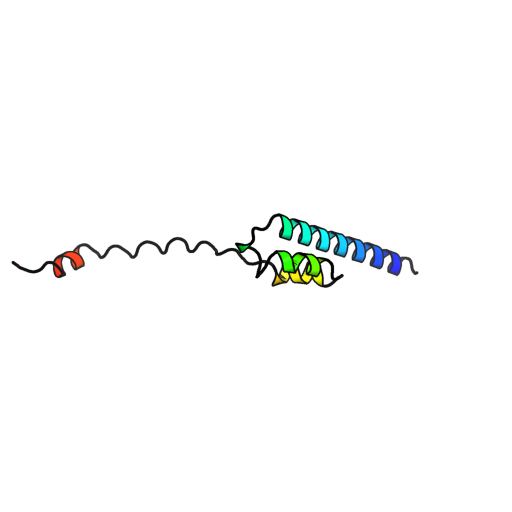 A 1 78 ? -37.561 27.567 20.792 1.00 72.69 78 ALA A N 1
ATOM 583 C CA . ALA A 1 78 ? -37.599 28.987 21.094 1.00 72.69 78 ALA A CA 1
ATOM 584 C C . ALA A 1 78 ? -38.493 29.240 22.327 1.00 72.69 78 ALA A C 1
ATOM 586 O O . ALA A 1 78 ? -39.484 28.530 22.525 1.00 72.69 78 ALA A O 1
ATOM 587 N N . PRO A 1 79 ? -38.204 30.259 23.158 1.00 71.12 79 PRO A N 1
ATOM 588 C CA . PRO A 1 79 ? -38.936 30.522 24.405 1.00 71.12 79 PRO A CA 1
ATOM 589 C C . PRO A 1 79 ? -40.466 30.611 24.250 1.00 71.12 79 PRO A C 1
ATOM 591 O O . PRO A 1 79 ? -41.199 30.386 25.213 1.00 71.12 79 PRO A O 1
ATOM 594 N N . ALA A 1 80 ? -40.949 30.915 23.041 1.00 68.06 80 ALA A N 1
ATOM 595 C CA . ALA A 1 80 ? -42.366 30.963 22.702 1.00 68.06 80 ALA A CA 1
ATOM 596 C C . ALA A 1 80 ? -43.063 29.589 22.774 1.00 68.06 80 ALA A C 1
ATOM 598 O O . ALA A 1 80 ? -44.177 29.515 23.287 1.00 68.06 80 ALA A O 1
ATOM 599 N N . GLU A 1 81 ? -42.415 28.500 22.347 1.00 62.75 81 GLU A N 1
ATOM 600 C CA . GLU A 1 81 ? -43.021 27.156 22.365 1.00 62.75 81 GLU A CA 1
ATOM 601 C C . GLU A 1 81 ? -43.095 26.564 23.779 1.00 62.75 81 GLU A C 1
ATOM 603 O O . GLU A 1 81 ? -44.037 25.845 24.106 1.00 62.75 81 GLU A O 1
ATOM 608 N N . ARG A 1 82 ? -42.169 26.932 24.676 1.00 64.62 82 ARG A N 1
ATOM 609 C CA . ARG A 1 82 ? -42.183 26.461 26.077 1.00 64.62 82 ARG A CA 1
ATOM 610 C C . ARG A 1 82 ? -43.356 27.004 26.883 1.00 64.62 82 ARG A C 1
ATOM 612 O O . ARG A 1 82 ? -43.821 26.338 27.801 1.00 64.62 82 ARG A O 1
ATOM 619 N N . ARG A 1 83 ? -43.852 28.197 26.539 1.00 64.69 83 ARG A N 1
ATOM 620 C CA . ARG A 1 83 ? -45.043 28.777 27.178 1.00 64.69 83 ARG A CA 1
ATOM 621 C C . ARG A 1 83 ? -46.342 28.099 26.750 1.00 64.69 83 ARG A C 1
ATOM 623 O O . ARG A 1 83 ? -47.298 28.150 27.512 1.00 64.69 83 ARG A O 1
ATOM 630 N N . ALA A 1 84 ? -46.374 27.448 25.588 1.00 64.31 84 ALA A N 1
ATOM 631 C CA . ALA A 1 84 ? -47.567 26.757 25.098 1.00 64.31 84 ALA A CA 1
ATOM 632 C C . ALA A 1 84 ? -47.780 25.368 25.736 1.00 64.31 84 ALA A C 1
ATOM 634 O O . ALA A 1 84 ? -48.874 24.822 25.646 1.00 64.31 84 ALA A O 1
ATOM 635 N N . VAL A 1 85 ? -46.756 24.803 26.391 1.00 62.72 85 VAL A N 1
ATOM 636 C CA . VAL A 1 85 ? -46.773 23.448 26.986 1.00 62.72 85 VAL A CA 1
ATOM 637 C C . VAL A 1 85 ? -46.894 23.471 28.521 1.00 62.72 85 VAL A C 1
ATOM 639 O O . VAL A 1 85 ? -46.920 22.426 29.165 1.00 62.72 85 VAL A O 1
ATOM 642 N N . ALA A 1 86 ? -47.008 24.646 29.147 1.00 66.44 86 ALA A N 1
ATOM 643 C CA . ALA A 1 86 ? -47.305 24.717 30.575 1.00 66.44 86 ALA A CA 1
ATOM 644 C C . ALA A 1 86 ? -48.809 24.451 30.808 1.00 66.44 86 ALA A C 1
ATOM 646 O O . ALA A 1 86 ? -49.632 25.185 30.253 1.00 66.44 86 ALA A O 1
ATOM 647 N N . PRO A 1 87 ? -49.200 23.437 31.607 1.00 65.25 87 PRO A N 1
ATOM 648 C CA . PRO A 1 87 ? -50.603 23.233 31.950 1.00 65.25 87 PRO A CA 1
ATOM 649 C C . PRO A 1 87 ? -51.108 24.443 32.742 1.00 65.25 87 PRO A C 1
ATOM 651 O O . PRO A 1 87 ? -50.478 24.866 33.714 1.00 65.25 87 PRO A O 1
ATOM 654 N N . SER A 1 88 ? -52.217 25.031 32.288 1.00 63.34 88 SER A N 1
ATOM 655 C CA . SER A 1 88 ? -52.893 26.110 33.013 1.00 63.34 88 SER A CA 1
ATOM 656 C C . SER A 1 88 ? -53.394 25.594 34.373 1.00 63.34 88 SER A C 1
ATOM 658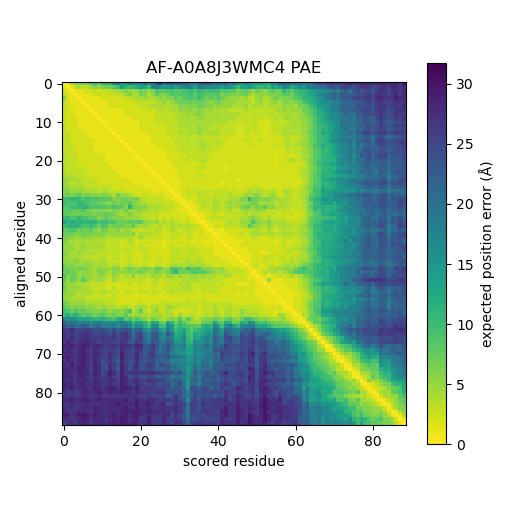 O O . SER A 1 88 ? -53.911 24.475 34.409 1.00 63.34 88 SER A O 1
ATOM 660 N N . PRO A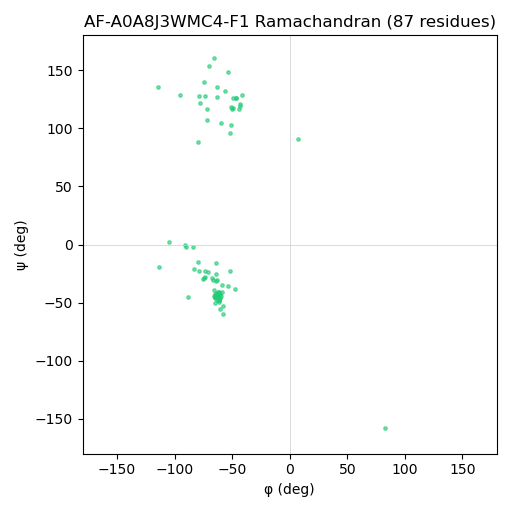 1 89 ? -53.202 26.358 35.468 1.00 68.38 89 PRO A N 1
ATOM 661 C CA . PRO A 1 89 ? -53.666 25.988 36.805 1.00 68.38 89 PRO A CA 1
ATOM 662 C C . PRO A 1 89 ? -55.192 26.015 36.935 1.00 68.38 89 PRO A C 1
ATOM 664 O O . PRO A 1 89 ? -55.840 26.788 36.189 1.00 68.38 89 PRO A O 1
#

Organism: NCBI:txid936338

Mean predicted aligned error: 11.51 Å

InterPro domains:
  IPR027379 Cardiolipin synthase N-terminal [PF13396] (18-61)